Protein AF-A0A6B3D3A8-F1 (afdb_monomer_lite)

Sequence (142 aa):
IYRRRETELYTSVGVLAAEDRIVSAARTQVIPAVSAEVYQAVEDAYQQANPTRRLDAGQRELARTFACSEKLVAAGIGPAGAGKTTAMRVAADAVRASGGRVIGLGPSARAATELSAGLEAPAFSLHDWLGARERLHQGKRV

pLDDT: mean 90.62, std 12.95, range [46.31, 98.56]

Foldseek 3Di:
DDDDPPPDPPDDPVNVVVVCVQVVQQVDFAAFLADPVLLVVLLVVVCVVCVPDHDDPLLSVLLCCLRGPRGRDDDRDDDPPNCVLVSLLSNLVSSVSSVHADEAEDCDPVRQVVSCVSNVHHYDYPVVVVVQVVCVVVVNDD

Structure (mmCIF, N/CA/C/O backbone):
data_AF-A0A6B3D3A8-F1
#
_entry.id   AF-A0A6B3D3A8-F1
#
loop_
_atom_site.group_PDB
_atom_site.id
_atom_site.type_symbol
_atom_site.label_atom_id
_atom_site.label_alt_id
_atom_site.label_comp_id
_atom_site.label_asym_id
_atom_site.label_entity_id
_atom_site.label_seq_id
_atom_site.pdbx_PDB_ins_code
_atom_site.Cartn_x
_atom_site.Cartn_y
_atom_site.Cartn_z
_atom_site.occupancy
_atom_site.B_iso_or_equiv
_atom_site.auth_seq_id
_atom_site.auth_comp_id
_atom_site.auth_asym_id
_atom_site.auth_atom_id
_atom_site.pdbx_PDB_model_num
ATOM 1 N N . ILE A 1 1 ? -3.434 -46.744 20.246 1.00 51.91 1 ILE A N 1
ATOM 2 C CA . ILE A 1 1 ? -4.400 -45.880 19.522 1.00 51.91 1 ILE A CA 1
ATOM 3 C C . ILE A 1 1 ? -3.615 -44.698 18.957 1.00 51.91 1 ILE A C 1
ATOM 5 O O . ILE A 1 1 ? -3.100 -43.911 19.739 1.00 51.91 1 ILE A O 1
ATOM 9 N N . TYR A 1 2 ? -3.421 -44.631 17.637 1.00 46.31 2 TYR A N 1
ATOM 10 C CA . TYR A 1 2 ? -2.696 -43.543 16.965 1.00 46.31 2 TYR A CA 1
ATOM 11 C C . TYR A 1 2 ? -3.679 -42.415 16.626 1.00 46.31 2 TYR A C 1
ATOM 13 O O . TYR A 1 2 ? -4.687 -42.662 15.967 1.00 46.31 2 TYR A O 1
ATOM 21 N N . ARG A 1 3 ? -3.416 -41.192 17.099 1.00 54.00 3 ARG A N 1
ATOM 22 C CA . ARG A 1 3 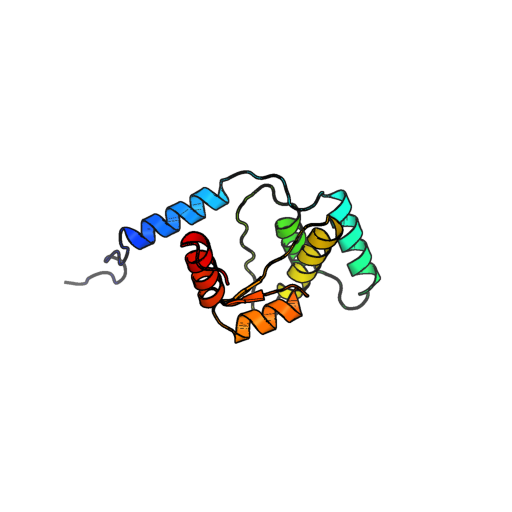? -4.223 -39.994 16.807 1.00 54.00 3 ARG A CA 1
ATOM 23 C C . ARG A 1 3 ? -3.483 -39.162 15.759 1.00 54.00 3 ARG A C 1
ATOM 25 O O . ARG A 1 3 ? -2.349 -38.753 16.002 1.00 54.00 3 ARG A O 1
ATOM 32 N N . ARG A 1 4 ? -4.103 -38.911 14.599 1.00 53.59 4 ARG A N 1
ATOM 33 C CA . ARG A 1 4 ? -3.542 -38.041 13.549 1.00 53.59 4 ARG A CA 1
ATOM 34 C C . ARG A 1 4 ? -3.383 -36.625 14.124 1.00 53.59 4 ARG A C 1
ATOM 36 O O . ARG A 1 4 ? -4.345 -36.074 14.660 1.00 53.59 4 ARG A O 1
ATOM 43 N N . ARG A 1 5 ? -2.187 -36.038 14.003 1.00 47.44 5 ARG A N 1
ATOM 44 C CA . ARG A 1 5 ? -1.793 -34.720 14.558 1.00 47.44 5 ARG A CA 1
ATOM 45 C C . ARG A 1 5 ? -2.577 -33.501 14.019 1.00 47.44 5 ARG A C 1
ATOM 47 O O . ARG A 1 5 ? -2.254 -32.382 14.379 1.00 47.44 5 ARG A O 1
ATOM 54 N N . GLU A 1 6 ? -3.617 -33.714 13.214 1.00 54.72 6 GLU A N 1
ATOM 55 C CA . GLU A 1 6 ? -4.453 -32.673 12.587 1.00 54.72 6 GLU A CA 1
ATOM 56 C C . GLU A 1 6 ? -5.954 -32.831 12.897 1.00 54.72 6 GLU A C 1
ATOM 58 O O . GLU A 1 6 ? -6.792 -32.218 12.248 1.00 54.72 6 GLU A O 1
ATOM 63 N N . THR A 1 7 ? -6.327 -33.696 13.847 1.00 52.69 7 THR A N 1
ATOM 64 C CA . THR A 1 7 ? -7.751 -33.978 14.140 1.00 52.69 7 THR A CA 1
ATOM 65 C C . THR A 1 7 ? -8.346 -33.053 15.207 1.00 52.69 7 THR A C 1
ATOM 67 O O . THR A 1 7 ? -9.539 -33.124 15.483 1.00 52.69 7 THR A O 1
ATOM 70 N N . GLU A 1 8 ? -7.529 -32.204 15.833 1.00 51.12 8 GLU A N 1
ATOM 71 C CA . GLU A 1 8 ? -7.969 -31.274 16.873 1.00 51.12 8 GLU A CA 1
ATOM 72 C C . GLU A 1 8 ? -8.082 -29.874 16.258 1.00 51.12 8 GLU A C 1
ATOM 74 O O . GLU A 1 8 ? -7.086 -29.221 15.946 1.00 51.12 8 GLU A O 1
ATOM 79 N N . LEU A 1 9 ? -9.319 -29.443 16.005 1.00 59.78 9 LEU A N 1
ATOM 80 C CA . LEU A 1 9 ? -9.626 -28.091 15.551 1.00 59.78 9 LEU A CA 1
ATOM 81 C C . LEU A 1 9 ? -9.335 -27.120 16.703 1.00 59.78 9 LEU A C 1
ATOM 83 O O . LEU A 1 9 ? -10.194 -26.874 17.543 1.00 59.7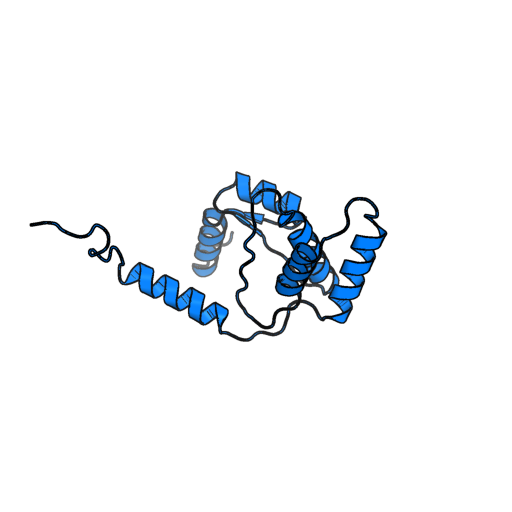8 9 LEU A O 1
ATOM 87 N N . TYR A 1 10 ? -8.134 -26.539 16.734 1.00 59.47 10 TYR A N 1
ATOM 88 C CA . TYR A 1 10 ? -7.774 -25.439 17.642 1.00 59.47 10 TYR A CA 1
ATOM 89 C C . TYR A 1 10 ? -8.397 -24.099 17.208 1.00 59.47 10 TYR A C 1
ATOM 91 O O . TYR A 1 10 ? -7.773 -23.046 17.323 1.00 59.47 10 TYR A O 1
ATOM 99 N N . THR A 1 11 ? -9.613 -24.128 16.661 1.00 70.62 11 THR A N 1
ATOM 100 C CA . THR A 1 11 ? -10.338 -22.916 16.283 1.00 70.62 11 THR A CA 1
ATOM 101 C C . THR A 1 11 ? -11.340 -22.559 17.371 1.00 70.62 11 THR A C 1
ATOM 103 O O . THR A 1 11 ? -11.961 -23.427 17.982 1.00 70.62 11 THR A O 1
ATOM 106 N N . SER A 1 12 ? -11.483 -21.267 17.639 1.00 84.81 12 SER A N 1
ATOM 107 C CA . SER A 1 12 ? -12.488 -20.749 18.562 1.00 84.81 12 SER A CA 1
ATOM 108 C C . SER A 1 12 ? -13.539 -19.973 17.784 1.00 84.81 12 SER A C 1
ATOM 110 O O . SER A 1 12 ? -13.274 -19.481 16.687 1.00 84.81 12 SER A O 1
ATOM 112 N N . VAL A 1 13 ? -14.712 -19.780 18.389 1.00 87.62 13 VAL A N 1
ATOM 113 C CA . VAL A 1 13 ? -15.756 -18.903 17.833 1.00 87.62 13 VAL A CA 1
ATOM 114 C C . VAL A 1 13 ? -15.194 -17.512 17.506 1.00 87.62 13 VAL A C 1
ATOM 116 O O . VAL A 1 13 ? -15.561 -16.919 16.497 1.00 87.62 13 VAL A O 1
ATOM 119 N N . GLY A 1 14 ? -14.248 -17.012 18.310 1.00 87.38 14 GLY A N 1
ATOM 120 C CA . GLY A 1 14 ? -13.591 -15.727 18.071 1.00 87.38 14 GLY A CA 1
ATOM 121 C C . GLY A 1 14 ? -12.681 -15.705 16.837 1.00 87.38 14 GLY A C 1
ATOM 122 O O . GLY A 1 14 ? -12.670 -14.707 16.118 1.00 87.38 14 GLY A O 1
ATOM 123 N N . VAL A 1 15 ? -11.943 -16.789 16.569 1.00 89.56 15 VAL A N 1
ATOM 124 C CA . VAL A 1 15 ? -11.085 -16.905 15.374 1.00 89.56 15 VAL A CA 1
ATOM 125 C C . VAL A 1 15 ? -11.943 -16.999 14.116 1.00 89.56 15 VAL A C 1
ATOM 127 O O . VAL A 1 15 ? -11.739 -16.210 13.198 1.00 89.56 15 VAL A O 1
ATOM 130 N N . LEU A 1 16 ? -12.967 -17.858 14.118 1.00 91.12 16 LEU A N 1
ATOM 131 C CA . LEU A 1 16 ? -13.902 -17.986 12.994 1.00 91.12 16 LEU A CA 1
ATOM 132 C C . LEU A 1 16 ? -14.607 -16.657 12.688 1.00 91.12 16 LEU A C 1
ATOM 134 O O . LEU A 1 16 ? -14.649 -16.220 11.543 1.00 91.12 16 LEU A O 1
ATOM 138 N N . ALA A 1 17 ? -15.067 -15.939 13.717 1.00 92.69 17 ALA A N 1
ATOM 139 C CA . ALA A 1 17 ? -15.671 -14.620 13.532 1.00 92.69 17 ALA A CA 1
ATOM 140 C C . ALA A 1 17 ? -14.681 -13.575 12.976 1.00 92.69 17 ALA A C 1
ATOM 142 O O . ALA A 1 17 ? -15.080 -12.617 12.311 1.00 92.69 17 ALA A O 1
ATOM 143 N N . ALA A 1 18 ? -13.382 -13.697 13.262 1.00 90.44 18 ALA A N 1
ATOM 144 C CA . ALA A 1 18 ? -12.367 -12.837 12.660 1.00 90.44 18 ALA A CA 1
ATOM 145 C C . ALA A 1 18 ? -12.119 -13.192 11.185 1.00 90.44 18 ALA A C 1
ATOM 147 O O . ALA A 1 18 ? -12.039 -12.281 10.359 1.00 90.44 18 ALA A O 1
ATOM 148 N N . GLU A 1 19 ? -12.057 -14.482 10.853 1.00 92.50 19 GLU A N 1
ATOM 149 C CA . GLU A 1 19 ? -11.928 -14.975 9.478 1.00 92.50 19 GLU A CA 1
ATOM 150 C C . GLU A 1 19 ? -13.107 -14.522 8.614 1.00 92.50 19 GLU A C 1
ATOM 152 O O . GLU A 1 19 ? -12.896 -13.897 7.572 1.00 92.50 19 GLU A O 1
ATOM 157 N N . ASP A 1 20 ? -14.336 -14.717 9.094 1.00 95.25 20 ASP A N 1
ATOM 158 C CA . ASP A 1 20 ? -15.552 -14.298 8.394 1.00 95.25 20 ASP A CA 1
ATOM 159 C C . ASP A 1 20 ? -15.554 -12.793 8.105 1.00 95.25 20 ASP A C 1
ATOM 161 O O . ASP A 1 20 ? -15.933 -12.365 7.012 1.00 95.25 20 ASP A O 1
ATOM 165 N N . ARG A 1 21 ? -15.070 -11.968 9.045 1.00 95.62 21 ARG A N 1
ATOM 166 C CA . ARG A 1 21 ? -14.947 -10.517 8.831 1.00 95.62 21 ARG A CA 1
ATOM 167 C C . ARG A 1 21 ? -13.969 -10.180 7.710 1.00 95.62 21 ARG A C 1
ATOM 169 O O . ARG A 1 21 ? -14.285 -9.328 6.881 1.00 95.62 21 ARG A O 1
ATOM 176 N N . ILE A 1 22 ? -12.803 -10.824 7.671 1.00 94.69 22 ILE A N 1
ATOM 177 C CA . ILE A 1 22 ? -11.791 -10.568 6.634 1.00 94.69 22 ILE A CA 1
ATOM 178 C C . ILE A 1 22 ? -12.288 -11.064 5.271 1.00 94.69 22 ILE A C 1
ATOM 180 O O . ILE A 1 22 ? -12.183 -10.338 4.284 1.00 94.69 22 ILE A O 1
ATOM 184 N N . VAL A 1 23 ? -12.877 -12.262 5.213 1.00 96.06 23 VAL A N 1
ATOM 185 C CA . VAL A 1 23 ? -13.424 -12.837 3.974 1.00 96.06 23 VAL A CA 1
ATOM 186 C C . VAL A 1 23 ? -14.580 -11.995 3.441 1.00 96.06 23 VAL A C 1
ATOM 188 O O . VAL A 1 23 ? -14.641 -11.727 2.240 1.00 96.06 23 VAL A O 1
ATOM 191 N N . SER A 1 24 ? -15.478 -11.543 4.319 1.00 97.44 24 SER A N 1
ATOM 192 C CA . SER A 1 24 ? -16.559 -10.628 3.950 1.00 97.44 24 SER A CA 1
ATOM 193 C C . SER A 1 24 ? -15.995 -9.328 3.374 1.00 97.44 24 SER A C 1
ATOM 195 O O . SER A 1 24 ? -16.352 -8.945 2.261 1.00 97.44 24 SER A O 1
ATOM 197 N N . ALA A 1 25 ? -15.015 -8.717 4.048 1.00 96.56 25 ALA A N 1
ATOM 198 C CA . ALA A 1 25 ? -14.355 -7.512 3.557 1.00 96.56 25 ALA A CA 1
ATOM 199 C C . ALA A 1 25 ? -13.663 -7.722 2.196 1.00 96.56 25 ALA A C 1
ATOM 201 O O . ALA A 1 25 ? -13.768 -6.868 1.324 1.00 96.56 25 ALA A O 1
ATOM 202 N N . ALA A 1 26 ? -13.026 -8.870 1.956 1.00 96.00 26 ALA A N 1
ATOM 203 C CA . ALA A 1 26 ? -12.420 -9.185 0.659 1.00 96.00 26 ALA A CA 1
ATOM 204 C C . ALA A 1 26 ? -13.453 -9.339 -0.479 1.00 96.00 26 ALA A C 1
ATOM 206 O O . ALA A 1 26 ? -13.119 -9.184 -1.656 1.00 96.00 26 ALA A O 1
ATOM 207 N N . ARG A 1 27 ? -14.717 -9.641 -0.152 1.00 96.19 27 ARG A N 1
ATOM 208 C CA . ARG A 1 27 ? -15.816 -9.752 -1.126 1.00 96.19 27 ARG A CA 1
ATOM 209 C C . ARG A 1 27 ? -16.515 -8.418 -1.385 1.00 96.19 27 ARG A C 1
ATOM 211 O O . ARG A 1 27 ? -17.031 -8.236 -2.489 1.00 96.19 27 ARG A O 1
ATOM 218 N N . THR A 1 28 ? -16.494 -7.500 -0.420 1.00 98.06 28 THR A N 1
ATOM 219 C CA . THR A 1 28 ? -17.109 -6.170 -0.512 1.00 98.06 28 THR A CA 1
ATOM 220 C C . THR A 1 28 ? -16.521 -5.340 -1.652 1.00 98.06 28 THR A C 1
ATOM 222 O O . THR A 1 28 ? -15.302 -5.170 -1.742 1.00 98.06 28 THR A O 1
ATOM 225 N N . GLN A 1 29 ? -17.404 -4.800 -2.498 1.00 97.81 29 GLN A N 1
ATOM 226 C CA . GLN A 1 29 ? -17.037 -3.858 -3.552 1.00 97.81 29 GLN A CA 1
ATOM 227 C C . GLN A 1 29 ? -16.975 -2.421 -3.030 1.00 97.81 29 GLN A C 1
ATOM 229 O O . GLN A 1 29 ? -17.816 -2.006 -2.233 1.00 97.81 29 GLN A O 1
ATOM 234 N N . VAL A 1 30 ? -15.983 -1.668 -3.494 1.00 96.94 30 VAL A N 1
ATOM 235 C CA . VAL A 1 30 ? -15.762 -0.254 -3.170 1.00 96.94 30 VAL A CA 1
ATOM 236 C C . VAL A 1 30 ? -15.357 0.516 -4.419 1.00 96.94 30 VAL A C 1
ATOM 238 O O . VAL A 1 30 ? -14.939 -0.070 -5.415 1.00 96.94 30 VAL A O 1
ATOM 241 N N . ILE A 1 31 ? -15.454 1.842 -4.349 1.00 96.44 31 ILE A N 1
ATOM 242 C CA . ILE A 1 31 ? -14.870 2.717 -5.364 1.00 96.44 31 ILE A CA 1
ATOM 243 C C . ILE A 1 31 ? -13.342 2.673 -5.193 1.00 96.44 31 ILE A C 1
ATOM 245 O O . ILE A 1 31 ? -12.872 2.887 -4.070 1.00 96.44 31 ILE A O 1
ATOM 249 N N . PRO A 1 32 ? -12.569 2.402 -6.260 1.00 96.69 32 PRO A N 1
ATOM 250 C CA . PRO A 1 32 ? -11.112 2.433 -6.206 1.00 96.69 32 PRO A CA 1
ATOM 251 C C . PRO A 1 32 ? -10.565 3.756 -5.667 1.00 96.69 32 PRO A C 1
ATOM 253 O O . PRO A 1 32 ? -11.111 4.827 -5.934 1.00 96.69 32 PRO A O 1
ATOM 256 N N . ALA A 1 33 ? -9.447 3.693 -4.939 1.00 96.31 33 ALA A N 1
ATOM 257 C CA . ALA A 1 33 ? -8.791 4.888 -4.402 1.00 96.31 33 ALA A CA 1
ATOM 258 C C . ALA A 1 33 ? -8.162 5.766 -5.502 1.00 96.31 33 ALA A C 1
ATOM 260 O O . ALA A 1 33 ? -7.961 6.970 -5.313 1.00 96.31 33 ALA A O 1
ATOM 261 N N . VAL A 1 34 ? -7.827 5.155 -6.640 1.00 98.44 34 VAL A N 1
ATOM 262 C CA . VAL A 1 34 ? -7.178 5.791 -7.785 1.00 98.44 34 VAL A CA 1
ATOM 263 C C . VAL A 1 34 ? -7.816 5.270 -9.071 1.00 98.44 34 VAL A C 1
ATOM 265 O O . VAL A 1 34 ? -8.103 4.078 -9.183 1.00 98.44 34 VAL A O 1
ATOM 268 N N . SER A 1 35 ? -8.025 6.153 -10.050 1.00 98.06 35 SER A N 1
ATOM 269 C CA . SER A 1 35 ? -8.433 5.737 -11.394 1.00 98.06 35 SER A CA 1
ATOM 270 C C . SER A 1 35 ? -7.269 5.082 -12.146 1.00 98.06 35 SER A C 1
ATOM 272 O O . SER A 1 35 ? -6.095 5.329 -11.854 1.00 98.06 35 SER A O 1
ATOM 274 N N . ALA A 1 36 ? -7.579 4.262 -13.151 1.00 97.50 36 ALA A N 1
ATOM 275 C CA . ALA A 1 36 ? -6.553 3.583 -13.937 1.00 97.50 36 ALA A CA 1
ATOM 276 C C . ALA A 1 36 ? -5.620 4.572 -14.660 1.00 97.50 36 ALA A C 1
ATOM 278 O O . ALA A 1 36 ? -4.426 4.305 -14.789 1.00 97.50 36 ALA A O 1
ATOM 279 N N . GLU A 1 37 ? -6.146 5.720 -15.092 1.00 98.25 37 GLU A N 1
ATOM 280 C CA . GLU A 1 37 ? -5.402 6.761 -15.805 1.00 98.25 37 GLU A CA 1
ATOM 281 C C . GLU A 1 37 ? -4.386 7.449 -14.887 1.00 98.25 37 GLU A C 1
ATOM 283 O O . GLU A 1 37 ? -3.218 7.588 -15.253 1.00 98.25 37 GLU A O 1
ATOM 288 N N . VAL A 1 38 ? -4.805 7.833 -13.673 1.00 98.38 38 VAL A N 1
ATOM 289 C CA . VAL A 1 38 ? -3.911 8.456 -12.683 1.00 98.38 38 VAL A CA 1
ATOM 290 C C . VAL A 1 38 ? -2.821 7.474 -12.261 1.00 98.38 38 VAL A C 1
ATOM 292 O O . VAL A 1 38 ? -1.650 7.848 -12.194 1.00 98.38 38 VAL A O 1
ATOM 295 N N . TYR A 1 39 ? -3.178 6.207 -12.031 1.00 98.56 39 TYR A N 1
ATOM 296 C CA . TYR A 1 39 ? -2.194 5.179 -11.704 1.00 98.56 39 TYR A CA 1
ATOM 297 C C . TYR A 1 39 ? -1.165 4.991 -12.826 1.00 98.56 39 TYR A C 1
ATOM 299 O O . TYR A 1 39 ? 0.032 4.961 -12.545 1.00 98.56 39 TYR A O 1
ATOM 307 N N . GLN A 1 40 ? -1.606 4.911 -14.088 1.00 98.56 40 GLN A N 1
ATOM 308 C CA . GLN A 1 40 ? -0.692 4.723 -15.217 1.00 98.56 40 GLN A CA 1
ATOM 309 C C . GLN A 1 40 ? 0.305 5.880 -15.332 1.00 98.56 40 GLN A C 1
ATOM 311 O O . GLN A 1 40 ? 1.497 5.640 -15.508 1.00 98.56 40 GLN A O 1
ATOM 316 N N . ALA A 1 41 ? -0.156 7.122 -15.156 1.00 98.56 41 ALA A N 1
ATOM 317 C CA . ALA A 1 41 ? 0.716 8.293 -15.188 1.00 98.56 41 ALA A CA 1
ATOM 318 C C . ALA A 1 41 ? 1.798 8.247 -14.091 1.00 98.56 41 ALA A C 1
ATOM 320 O O . ALA A 1 41 ? 2.962 8.556 -14.348 1.00 98.56 41 ALA A O 1
ATOM 321 N N . VAL A 1 42 ? 1.431 7.828 -12.875 1.00 98.56 42 VAL A N 1
ATOM 322 C CA . VAL A 1 42 ? 2.365 7.702 -11.743 1.00 98.56 42 VAL A CA 1
ATOM 323 C C . VAL A 1 42 ? 3.356 6.559 -11.957 1.00 98.56 42 VAL A C 1
ATOM 325 O O . VAL A 1 42 ? 4.551 6.717 -11.705 1.00 98.56 42 VAL A O 1
ATOM 328 N N . GLU A 1 43 ? 2.887 5.419 -12.459 1.00 98.44 43 GLU A N 1
ATOM 329 C CA . GLU A 1 43 ? 3.747 4.289 -12.797 1.00 98.44 43 GLU A CA 1
ATOM 330 C C . GLU A 1 43 ? 4.755 4.655 -13.898 1.00 98.44 43 GLU A C 1
ATOM 332 O O . GLU A 1 43 ? 5.945 4.362 -13.762 1.00 98.44 43 GLU A O 1
ATOM 337 N N . ASP A 1 44 ? 4.312 5.326 -14.962 1.00 98.38 44 ASP A N 1
ATOM 338 C CA . ASP A 1 44 ? 5.181 5.747 -16.061 1.00 98.38 44 ASP A CA 1
ATOM 339 C C . ASP A 1 44 ? 6.240 6.743 -15.578 1.00 98.38 44 ASP A C 1
ATOM 341 O O . ASP A 1 44 ? 7.426 6.574 -15.879 1.00 98.38 44 ASP A O 1
ATOM 345 N N . ALA A 1 45 ? 5.845 7.722 -14.758 1.00 98.25 45 ALA A N 1
ATOM 346 C CA . ALA A 1 45 ? 6.771 8.660 -14.131 1.00 98.25 45 ALA A CA 1
ATOM 347 C C . ALA A 1 45 ? 7.809 7.938 -13.254 1.00 98.25 45 ALA A C 1
ATOM 349 O O . ALA A 1 45 ? 9.007 8.222 -13.348 1.00 98.25 45 ALA A O 1
ATOM 350 N N . TYR A 1 46 ? 7.387 6.951 -12.453 1.00 98.12 46 TYR A N 1
ATOM 351 C CA . TYR A 1 46 ? 8.304 6.136 -11.656 1.00 98.12 46 TYR A CA 1
ATOM 352 C C . TYR A 1 46 ? 9.313 5.390 -12.540 1.00 98.12 46 TYR A C 1
ATOM 354 O O . TYR A 1 46 ? 10.515 5.414 -12.271 1.00 98.12 46 TYR A O 1
ATOM 362 N N . GLN A 1 47 ? 8.841 4.736 -13.603 1.00 97.50 47 GLN A N 1
ATOM 363 C CA . GLN A 1 47 ? 9.681 3.948 -14.506 1.00 97.50 47 GLN A CA 1
ATOM 364 C C . GLN A 1 47 ? 10.705 4.822 -15.246 1.00 97.50 47 GLN A C 1
ATOM 366 O O . GLN A 1 47 ? 11.854 4.410 -15.408 1.00 97.50 47 GLN A O 1
ATOM 371 N N . GLN A 1 48 ? 10.306 6.029 -15.659 1.00 97.56 48 GLN A N 1
ATOM 372 C CA . GLN A 1 48 ? 11.188 7.012 -16.294 1.00 97.56 48 GLN A CA 1
ATOM 373 C C . GLN A 1 48 ? 12.246 7.546 -15.321 1.00 97.56 48 GLN A C 1
ATOM 375 O O . GLN A 1 48 ? 13.417 7.649 -15.684 1.00 97.56 48 GLN A O 1
ATOM 380 N N . ALA A 1 49 ? 11.860 7.834 -14.075 1.00 97.44 49 ALA A N 1
ATOM 381 C CA . ALA A 1 49 ? 12.776 8.319 -13.044 1.00 97.44 49 ALA A CA 1
ATOM 382 C C . ALA A 1 49 ? 13.754 7.240 -12.535 1.00 97.44 49 ALA A C 1
ATOM 384 O O . ALA A 1 49 ? 14.797 7.571 -11.972 1.00 97.44 49 ALA A O 1
ATOM 385 N N . ASN A 1 50 ? 13.445 5.951 -12.731 1.00 96.31 50 ASN A N 1
ATOM 386 C CA . ASN A 1 50 ? 14.216 4.823 -12.195 1.00 96.31 50 ASN A CA 1
ATOM 387 C C . ASN A 1 50 ? 14.698 3.851 -13.294 1.00 96.31 50 ASN A C 1
ATOM 389 O O . ASN A 1 50 ? 14.378 2.659 -13.242 1.00 96.31 50 ASN A O 1
ATOM 393 N N . PRO A 1 51 ? 15.531 4.294 -14.258 1.00 93.50 51 PRO A N 1
ATOM 394 C CA . PRO A 1 51 ? 15.930 3.473 -15.407 1.00 93.50 51 PRO A CA 1
ATOM 395 C C . PRO A 1 51 ? 16.692 2.193 -15.023 1.00 93.50 51 PRO A C 1
ATOM 397 O O . PRO A 1 51 ? 16.624 1.199 -15.741 1.00 93.50 51 PRO A O 1
ATOM 400 N N . THR A 1 52 ? 17.385 2.186 -13.880 1.00 93.94 52 THR A N 1
ATOM 401 C CA . THR A 1 52 ? 18.153 1.034 -13.368 1.00 93.94 52 THR A CA 1
ATOM 402 C C . THR A 1 52 ? 17.411 0.212 -12.311 1.00 93.94 52 THR A C 1
ATOM 404 O O . THR A 1 52 ? 17.909 -0.828 -11.886 1.00 93.94 52 THR A O 1
ATOM 407 N N . ARG A 1 53 ? 16.234 0.665 -11.857 1.00 92.12 53 ARG A N 1
ATOM 408 C CA . ARG A 1 53 ? 15.436 0.046 -10.781 1.00 92.12 53 ARG A CA 1
ATOM 409 C C . ARG A 1 53 ? 13.948 0.069 -11.125 1.00 92.12 53 ARG A C 1
ATOM 411 O O . ARG A 1 53 ? 13.117 0.549 -10.362 1.00 92.12 53 ARG A O 1
ATOM 418 N N . ARG A 1 54 ? 13.639 -0.427 -12.318 1.00 96.06 54 ARG A N 1
ATOM 419 C CA . ARG A 1 54 ? 12.279 -0.519 -12.852 1.00 96.06 54 ARG A CA 1
ATOM 420 C C . ARG A 1 54 ? 11.443 -1.523 -12.065 1.00 96.06 54 ARG A C 1
ATOM 422 O O . ARG A 1 54 ? 11.977 -2.537 -11.622 1.00 96.06 54 ARG A O 1
ATOM 429 N N . LEU A 1 55 ? 10.137 -1.268 -11.944 1.00 96.00 55 LEU A N 1
ATOM 430 C CA . LEU A 1 55 ? 9.223 -2.274 -11.396 1.00 96.00 55 LEU A CA 1
ATOM 431 C C . LEU A 1 55 ? 9.107 -3.441 -12.376 1.00 96.00 55 LEU A C 1
ATOM 433 O O . LEU A 1 55 ? 8.819 -3.220 -13.560 1.00 96.00 55 LEU A O 1
ATOM 437 N N . ASP A 1 56 ? 9.288 -4.659 -11.874 1.00 95.12 56 ASP A N 1
ATOM 438 C CA . ASP A 1 56 ? 8.973 -5.877 -12.620 1.00 95.12 56 ASP A CA 1
ATOM 439 C C . ASP A 1 56 ? 7.453 -6.097 -12.734 1.00 95.12 56 ASP A C 1
ATOM 441 O O . ASP A 1 56 ? 6.655 -5.413 -12.095 1.00 95.12 56 ASP A O 1
ATOM 445 N N . ALA A 1 57 ? 7.031 -7.063 -13.554 1.00 95.06 57 ALA A N 1
ATOM 446 C CA . ALA A 1 57 ? 5.611 -7.328 -13.788 1.00 95.06 57 ALA A CA 1
ATOM 447 C C . ALA A 1 57 ? 4.819 -7.633 -12.499 1.00 95.06 57 ALA A C 1
ATOM 449 O O . ALA A 1 57 ? 3.684 -7.184 -12.362 1.00 95.06 57 ALA A O 1
ATOM 450 N N . GLY A 1 58 ? 5.413 -8.347 -11.538 1.00 94.12 58 GLY A N 1
ATOM 451 C CA . GLY A 1 58 ? 4.751 -8.688 -10.278 1.00 94.12 58 GLY A CA 1
ATOM 452 C C . GLY A 1 58 ? 4.609 -7.483 -9.350 1.00 94.12 58 GLY A C 1
ATOM 453 O O . GLY A 1 58 ? 3.576 -7.304 -8.710 1.00 94.12 58 GLY A O 1
ATOM 454 N N . GLN A 1 59 ? 5.619 -6.617 -9.307 1.00 96.69 59 GLN A N 1
ATOM 455 C CA . GLN A 1 59 ? 5.580 -5.363 -8.558 1.00 96.69 59 GLN A CA 1
ATOM 456 C C . GLN A 1 59 ? 4.571 -4.376 -9.148 1.00 96.69 59 GLN A C 1
ATOM 458 O O . GLN A 1 59 ? 3.846 -3.730 -8.393 1.00 96.69 59 GLN A O 1
ATOM 463 N N . ARG A 1 60 ? 4.498 -4.289 -10.482 1.00 97.19 60 ARG A N 1
ATOM 464 C CA . ARG A 1 60 ? 3.498 -3.481 -11.194 1.00 97.19 60 ARG A CA 1
ATOM 465 C C . ARG A 1 60 ? 2.084 -3.954 -10.876 1.00 97.19 60 ARG A C 1
ATOM 467 O O . ARG A 1 60 ? 1.242 -3.142 -10.510 1.00 97.19 60 ARG A O 1
ATOM 474 N N . GLU A 1 61 ? 1.847 -5.263 -10.936 1.00 96.31 61 GLU A N 1
ATOM 475 C CA . GLU A 1 61 ? 0.542 -5.840 -10.608 1.00 96.31 61 GLU A CA 1
ATOM 476 C C . GLU A 1 61 ? 0.163 -5.613 -9.140 1.00 96.31 61 GLU A C 1
ATOM 478 O O . GLU A 1 61 ? -0.964 -5.220 -8.834 1.00 96.31 61 GLU A O 1
ATOM 483 N N . LEU A 1 62 ? 1.121 -5.787 -8.224 1.00 96.88 62 LEU A N 1
ATOM 484 C CA . LEU A 1 62 ? 0.922 -5.520 -6.803 1.00 96.88 62 LEU A CA 1
ATOM 485 C C . LEU A 1 62 ? 0.539 -4.052 -6.559 1.00 96.88 62 LEU A C 1
ATOM 487 O O . LEU A 1 62 ? -0.454 -3.781 -5.886 1.00 96.88 62 LEU A O 1
ATOM 491 N N . ALA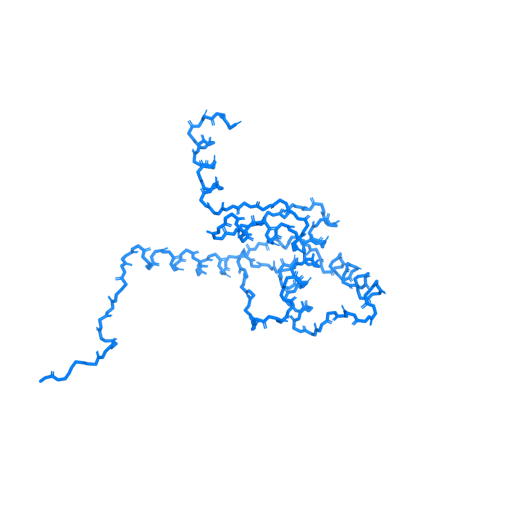 A 1 63 ? 1.299 -3.109 -7.117 1.00 97.62 63 ALA A N 1
ATOM 492 C CA . ALA A 1 63 ? 1.033 -1.683 -6.960 1.00 97.62 63 ALA A CA 1
ATOM 493 C C . ALA A 1 63 ? -0.334 -1.292 -7.550 1.00 97.62 63 ALA A C 1
ATOM 495 O O . ALA A 1 63 ? -1.126 -0.611 -6.892 1.00 97.62 63 ALA A O 1
ATOM 496 N N . ARG A 1 64 ? -0.651 -1.796 -8.750 1.00 98.00 64 ARG A N 1
ATOM 497 C CA . ARG A 1 64 ? -1.922 -1.545 -9.440 1.00 98.00 64 ARG A CA 1
ATOM 498 C C . ARG A 1 64 ? -3.106 -2.086 -8.661 1.00 98.00 64 ARG A C 1
ATOM 500 O O . ARG A 1 64 ? -4.090 -1.374 -8.488 1.00 98.00 64 ARG A O 1
ATOM 507 N N . THR A 1 65 ? -2.995 -3.309 -8.146 1.00 97.31 65 THR A N 1
ATOM 508 C CA . THR A 1 65 ? -4.037 -3.927 -7.321 1.00 97.31 65 THR A CA 1
ATOM 509 C C . THR A 1 65 ? -4.339 -3.063 -6.101 1.00 97.31 65 THR A C 1
ATOM 511 O O . THR A 1 65 ? -5.498 -2.772 -5.824 1.00 97.31 65 THR A O 1
ATOM 514 N N . PHE A 1 66 ? -3.319 -2.596 -5.381 1.00 97.38 66 PHE A N 1
ATOM 515 C CA . PHE A 1 66 ? -3.543 -1.804 -4.169 1.00 97.38 66 PHE A CA 1
ATOM 516 C C . PHE A 1 66 ? -4.080 -0.391 -4.440 1.00 97.38 66 PHE A C 1
ATOM 518 O O . PHE A 1 66 ? -4.781 0.152 -3.590 1.00 97.38 66 PHE A O 1
ATOM 525 N N . ALA A 1 67 ? -3.783 0.201 -5.599 1.00 97.62 67 ALA A N 1
ATOM 526 C CA . ALA A 1 67 ? -4.273 1.532 -5.960 1.00 97.62 67 ALA A CA 1
ATOM 527 C C . ALA A 1 67 ? -5.669 1.514 -6.615 1.00 97.62 67 ALA A C 1
ATOM 529 O O . ALA A 1 67 ? -6.490 2.392 -6.343 1.00 97.62 67 ALA A O 1
ATOM 530 N N . CYS A 1 68 ? -5.935 0.523 -7.472 1.00 98.06 68 CYS A N 1
ATOM 531 C CA . CYS A 1 68 ? -7.065 0.528 -8.409 1.00 98.06 68 CYS A CA 1
ATOM 532 C C . CYS A 1 68 ? -8.116 -0.562 -8.142 1.00 98.06 68 CYS A C 1
ATOM 534 O O . CYS A 1 68 ? -9.087 -0.651 -8.890 1.00 98.06 68 CYS A O 1
ATOM 536 N N . SER A 1 69 ? -7.933 -1.433 -7.144 1.00 96.75 69 SER A N 1
ATOM 537 C CA . SER A 1 69 ? -8.893 -2.513 -6.898 1.00 96.75 69 SER A CA 1
ATOM 538 C C . SER A 1 69 ? -10.244 -1.983 -6.424 1.00 96.75 69 SER A C 1
ATOM 540 O O . SER A 1 69 ? -10.335 -1.092 -5.584 1.00 96.75 69 SER A O 1
ATOM 542 N N . GLU A 1 70 ? -11.303 -2.616 -6.918 1.00 97.12 70 GLU A N 1
ATOM 543 C CA . GLU A 1 70 ? -12.676 -2.424 -6.449 1.00 97.12 70 GLU A CA 1
ATOM 544 C C . GLU A 1 70 ? -12.984 -3.269 -5.202 1.00 97.12 70 GLU A C 1
ATOM 546 O O . GLU A 1 70 ? -14.144 -3.404 -4.822 1.00 97.12 70 GLU A O 1
ATOM 551 N N . LYS A 1 71 ? -11.987 -3.908 -4.577 1.00 97.19 71 LYS A N 1
ATOM 552 C CA . LYS A 1 71 ? -12.159 -4.704 -3.354 1.00 97.19 71 LYS A CA 1
ATOM 553 C C . LYS A 1 71 ? -11.708 -3.924 -2.130 1.00 97.19 71 LYS A C 1
ATOM 555 O O . LYS A 1 71 ? -10.627 -3.345 -2.126 1.00 97.19 71 LYS A O 1
ATOM 560 N N . LEU A 1 72 ? -12.506 -3.979 -1.060 1.00 97.12 72 LEU A N 1
ATOM 561 C CA . LEU A 1 72 ? -12.181 -3.305 0.203 1.00 97.12 72 LEU A CA 1
ATOM 562 C C . LEU A 1 72 ? -10.877 -3.827 0.831 1.00 97.12 72 LEU A C 1
ATOM 564 O O . LEU A 1 72 ? -10.159 -3.068 1.478 1.00 97.12 72 LEU A O 1
ATOM 568 N N . VAL A 1 73 ? -10.571 -5.116 0.660 1.00 96.38 73 VAL A N 1
ATOM 569 C CA . VAL A 1 73 ? -9.332 -5.733 1.149 1.00 96.38 73 VAL A CA 1
ATOM 570 C C . VAL A 1 73 ? -8.636 -6.464 0.008 1.00 96.38 73 VAL A C 1
ATOM 572 O O . VAL A 1 73 ? -9.227 -7.327 -0.639 1.00 96.38 73 VAL A O 1
ATOM 575 N N . ALA A 1 74 ? -7.356 -6.150 -0.181 1.00 95.12 74 ALA A N 1
ATOM 576 C CA . ALA A 1 74 ? -6.435 -6.870 -1.049 1.00 95.12 74 ALA A CA 1
ATOM 577 C C . ALA A 1 74 ? -5.233 -7.367 -0.233 1.00 95.12 74 ALA A C 1
ATOM 579 O O . ALA A 1 74 ? -4.830 -6.742 0.750 1.00 95.12 74 ALA A O 1
ATOM 580 N N . ALA A 1 75 ? -4.655 -8.496 -0.643 1.00 94.25 75 ALA A N 1
ATOM 581 C CA . ALA A 1 75 ? -3.483 -9.079 -0.003 1.00 94.25 75 ALA A CA 1
ATOM 582 C C . ALA A 1 75 ? -2.333 -9.186 -1.009 1.00 94.25 75 ALA A C 1
ATOM 584 O O . ALA A 1 75 ? -2.485 -9.763 -2.082 1.00 94.25 75 ALA A O 1
ATOM 585 N N . GLY A 1 76 ? -1.173 -8.644 -0.639 1.00 93.00 76 GLY A N 1
ATOM 586 C CA . GLY A 1 76 ? 0.055 -8.722 -1.423 1.00 93.00 76 GLY A CA 1
ATOM 587 C C . GLY A 1 76 ? 1.033 -9.710 -0.803 1.00 93.00 76 GLY A C 1
ATOM 588 O O . GLY A 1 76 ? 1.645 -9.407 0.222 1.00 93.00 76 GLY A O 1
ATOM 589 N N . ILE A 1 77 ? 1.203 -10.880 -1.417 1.00 90.44 77 ILE A N 1
ATOM 590 C CA . ILE A 1 77 ? 2.111 -11.929 -0.935 1.00 90.44 77 ILE A CA 1
ATOM 591 C C . ILE A 1 77 ? 3.321 -12.000 -1.861 1.00 90.44 77 ILE A C 1
ATOM 593 O O . ILE A 1 77 ? 3.192 -12.005 -3.079 1.00 90.44 77 ILE A O 1
ATOM 597 N N . GLY A 1 78 ? 4.516 -12.077 -1.284 1.00 86.94 78 GLY A N 1
ATOM 598 C CA . GLY A 1 78 ? 5.735 -12.281 -2.055 1.00 86.94 78 GLY A CA 1
ATOM 599 C C . GLY A 1 78 ? 6.923 -12.591 -1.153 1.00 86.94 78 GLY A C 1
ATOM 600 O O . GLY A 1 78 ? 6.896 -12.213 0.027 1.00 86.94 78 GLY A O 1
ATOM 601 N N . PRO A 1 79 ? 7.976 -13.235 -1.681 1.00 87.69 79 PRO A N 1
ATOM 602 C CA . PRO A 1 79 ? 9.149 -13.601 -0.898 1.00 87.69 79 PRO A CA 1
ATOM 603 C C . PRO A 1 79 ? 9.851 -12.371 -0.303 1.00 87.69 79 PRO A C 1
ATOM 605 O O . PRO A 1 79 ? 9.614 -11.216 -0.693 1.00 87.69 79 PRO A O 1
ATOM 608 N N . ALA A 1 80 ? 10.705 -12.605 0.693 1.00 85.12 80 ALA A N 1
ATOM 609 C CA . ALA A 1 80 ? 11.586 -11.564 1.209 1.00 85.12 80 ALA A CA 1
ATOM 610 C C . ALA A 1 80 ? 12.445 -11.003 0.062 1.00 85.12 80 ALA A C 1
ATOM 612 O O . ALA A 1 80 ? 12.875 -11.745 -0.816 1.00 85.12 80 ALA A O 1
ATOM 613 N N . GLY A 1 81 ? 12.640 -9.684 0.030 1.00 84.62 81 GLY A N 1
ATOM 614 C CA . GLY A 1 81 ? 13.413 -9.033 -1.034 1.00 84.62 81 GLY A CA 1
ATOM 615 C C . GLY A 1 81 ? 12.694 -8.849 -2.378 1.00 84.62 81 GLY A C 1
ATOM 616 O O . GLY A 1 81 ? 13.249 -8.188 -3.244 1.00 84.62 81 GLY A O 1
ATOM 617 N N . ALA A 1 82 ? 11.447 -9.306 -2.553 1.00 85.94 82 ALA A N 1
ATOM 618 C CA . ALA A 1 82 ? 10.691 -9.157 -3.813 1.00 85.94 82 ALA A CA 1
ATOM 619 C C . ALA A 1 82 ? 10.310 -7.705 -4.198 1.00 85.94 82 ALA A C 1
ATOM 621 O O . ALA A 1 82 ? 9.521 -7.490 -5.111 1.00 85.94 82 ALA A O 1
ATOM 622 N N . GLY A 1 83 ? 10.788 -6.695 -3.466 1.00 89.44 83 GLY A N 1
ATOM 623 C CA . GLY A 1 83 ? 10.485 -5.284 -3.733 1.00 89.44 83 GLY A CA 1
ATOM 624 C C . GLY A 1 83 ? 9.034 -4.862 -3.470 1.00 89.44 83 GLY A C 1
ATOM 625 O O . GLY A 1 83 ? 8.590 -3.840 -3.985 1.00 89.44 83 GLY A O 1
ATOM 626 N N . LYS A 1 84 ? 8.299 -5.593 -2.616 1.00 94.38 84 LYS A N 1
ATOM 627 C CA . LYS A 1 84 ? 6.924 -5.237 -2.206 1.00 94.38 84 LYS A CA 1
ATOM 628 C C . LYS A 1 84 ? 6.816 -3.808 -1.671 1.00 94.38 84 LYS A C 1
ATOM 630 O O . LYS A 1 84 ? 5.865 -3.113 -1.989 1.00 94.38 84 LYS A O 1
ATOM 635 N N . THR A 1 85 ? 7.795 -3.357 -0.886 1.00 92.81 85 THR A N 1
ATOM 636 C CA . THR A 1 85 ? 7.810 -1.988 -0.346 1.00 92.81 85 THR A CA 1
ATOM 637 C C . THR A 1 85 ? 7.908 -0.948 -1.458 1.00 92.81 85 THR A C 1
ATOM 639 O O . THR A 1 85 ? 7.218 0.062 -1.402 1.00 92.81 85 THR A O 1
ATOM 642 N N . THR A 1 86 ? 8.708 -1.212 -2.492 1.00 95.00 86 THR A N 1
ATOM 643 C CA . THR A 1 86 ? 8.832 -0.336 -3.662 1.00 95.00 86 THR A CA 1
ATOM 644 C C . THR A 1 86 ? 7.521 -0.268 -4.440 1.00 95.00 86 THR A C 1
ATOM 646 O O . THR A 1 86 ? 7.049 0.822 -4.742 1.00 95.00 86 THR A O 1
ATOM 649 N N . ALA A 1 87 ? 6.885 -1.417 -4.691 1.00 96.50 87 ALA A N 1
ATOM 650 C CA . ALA A 1 87 ? 5.556 -1.464 -5.298 1.00 96.50 87 ALA A CA 1
ATOM 651 C C . ALA A 1 87 ? 4.522 -0.691 -4.459 1.00 96.50 87 ALA A C 1
ATOM 653 O O . ALA A 1 87 ? 3.760 0.120 -4.981 1.00 96.50 87 ALA A O 1
ATOM 654 N N . MET A 1 88 ? 4.540 -0.879 -3.137 1.00 96.81 88 MET A N 1
ATOM 655 C CA . MET A 1 88 ? 3.617 -0.182 -2.247 1.00 96.81 88 MET A CA 1
ATOM 656 C C . MET A 1 88 ? 3.866 1.324 -2.166 1.00 96.81 88 MET A C 1
ATOM 658 O O . MET A 1 88 ? 2.910 2.069 -1.966 1.00 96.81 88 MET A O 1
ATOM 662 N N . ARG A 1 89 ? 5.108 1.785 -2.357 1.00 97.06 89 ARG A N 1
ATOM 663 C CA . ARG A 1 89 ? 5.407 3.213 -2.503 1.00 97.06 89 ARG A CA 1
ATOM 664 C C . ARG A 1 89 ? 4.712 3.791 -3.732 1.00 97.06 89 ARG A C 1
ATOM 666 O O . ARG A 1 89 ? 4.004 4.774 -3.592 1.00 97.06 89 ARG A O 1
ATOM 673 N N . VAL A 1 90 ? 4.816 3.129 -4.885 1.00 98.12 90 VAL A N 1
ATOM 674 C CA . VAL A 1 90 ? 4.153 3.575 -6.126 1.00 98.12 90 VAL A CA 1
ATOM 675 C C . VAL A 1 90 ? 2.631 3.614 -5.966 1.00 98.12 90 VAL A C 1
ATOM 677 O O . VAL A 1 90 ? 1.995 4.584 -6.369 1.00 98.12 90 VAL A O 1
ATOM 680 N N . ALA A 1 91 ? 2.038 2.612 -5.309 1.00 98.06 91 ALA A N 1
ATOM 681 C CA . ALA A 1 91 ? 0.613 2.644 -4.979 1.00 98.06 91 ALA A CA 1
ATOM 682 C C . ALA A 1 91 ? 0.259 3.818 -4.047 1.00 98.06 91 ALA A C 1
ATOM 684 O O . ALA A 1 91 ? -0.747 4.493 -4.254 1.00 98.06 91 ALA A O 1
ATOM 685 N N . ALA A 1 92 ? 1.090 4.086 -3.035 1.00 98.12 92 ALA A N 1
ATOM 686 C CA . ALA A 1 92 ? 0.884 5.201 -2.119 1.00 98.12 92 ALA A CA 1
ATOM 687 C C . ALA A 1 92 ? 1.005 6.563 -2.825 1.00 98.12 92 ALA A C 1
ATOM 689 O O . ALA A 1 92 ? 0.199 7.455 -2.567 1.00 98.12 92 ALA A O 1
ATOM 690 N N . ASP A 1 93 ? 1.954 6.705 -3.748 1.00 98.25 93 ASP A N 1
ATOM 691 C CA . ASP A 1 93 ? 2.130 7.906 -4.566 1.00 98.25 93 ASP A CA 1
ATOM 692 C C . ASP A 1 93 ? 0.935 8.127 -5.492 1.00 98.25 93 ASP A C 1
ATOM 694 O O . ASP A 1 93 ? 0.456 9.252 -5.614 1.00 98.25 93 ASP A O 1
ATOM 698 N N . ALA A 1 94 ? 0.377 7.054 -6.058 1.00 98.44 94 ALA A N 1
ATOM 699 C CA . ALA A 1 94 ? -0.837 7.121 -6.861 1.00 98.44 94 ALA A CA 1
ATOM 700 C C . ALA A 1 94 ? -2.049 7.594 -6.040 1.00 98.44 94 ALA A C 1
ATOM 702 O O . ALA A 1 94 ? -2.801 8.458 -6.491 1.00 98.44 94 ALA A O 1
ATOM 703 N N . VAL A 1 95 ? -2.199 7.099 -4.806 1.00 98.25 95 VAL A N 1
ATOM 704 C CA . VAL A 1 95 ? -3.240 7.565 -3.872 1.00 98.25 95 VAL A CA 1
ATOM 705 C C . VAL A 1 95 ? -3.037 9.033 -3.495 1.00 98.25 95 VAL A C 1
ATOM 707 O O . VAL A 1 95 ? -4.004 9.782 -3.414 1.00 98.25 95 VAL A O 1
ATOM 710 N N . ARG A 1 96 ? -1.796 9.487 -3.289 1.00 97.50 96 ARG A N 1
ATOM 711 C CA . ARG A 1 96 ? -1.522 10.911 -3.026 1.00 97.50 96 ARG A CA 1
ATOM 712 C C . ARG A 1 96 ? -1.834 11.785 -4.234 1.00 97.50 96 ARG A C 1
ATOM 714 O O . ARG A 1 96 ? -2.411 12.855 -4.066 1.00 97.50 96 ARG A O 1
ATOM 721 N N . ALA A 1 97 ? -1.485 11.328 -5.434 1.00 97.62 97 ALA A N 1
ATOM 722 C CA . ALA A 1 97 ? -1.765 12.037 -6.677 1.00 97.62 97 ALA A CA 1
ATOM 723 C C . ALA A 1 97 ? -3.276 12.192 -6.927 1.00 97.62 97 ALA A C 1
ATOM 725 O O . ALA A 1 97 ? -3.691 13.202 -7.490 1.00 97.62 97 ALA A O 1
ATOM 726 N N . SER A 1 98 ? -4.104 11.251 -6.453 1.00 97.12 98 SER A N 1
ATOM 727 C CA . SER A 1 98 ? -5.569 11.373 -6.479 1.00 97.12 98 SER A CA 1
ATOM 728 C C . SER A 1 98 ? -6.157 12.213 -5.332 1.00 97.12 98 SER A C 1
ATOM 730 O O . SER A 1 98 ? -7.375 12.368 -5.249 1.00 97.12 98 SER A O 1
ATOM 732 N N . GLY A 1 99 ? -5.323 12.773 -4.445 1.00 97.00 99 GLY A N 1
ATOM 733 C CA . GLY A 1 99 ? -5.752 13.543 -3.270 1.00 97.00 99 GLY A CA 1
ATOM 734 C C . GLY A 1 99 ? -6.150 12.686 -2.061 1.00 97.00 99 GLY A C 1
ATOM 735 O O . GLY A 1 99 ? -6.652 13.207 -1.064 1.00 97.00 99 GLY A O 1
ATOM 736 N N . GLY A 1 100 ? -5.933 11.372 -2.130 1.00 96.25 100 GLY A N 1
ATOM 737 C CA . GLY A 1 100 ? -6.169 10.439 -1.039 1.00 96.25 100 GLY A CA 1
ATOM 738 C C . GLY A 1 100 ? -5.090 10.486 0.046 1.00 96.25 100 GLY A C 1
ATOM 739 O O . GLY A 1 100 ? -4.011 11.064 -0.103 1.00 96.25 100 GLY A O 1
ATOM 740 N N . ARG A 1 101 ? -5.378 9.827 1.174 1.00 96.25 101 ARG A N 1
ATOM 741 C CA . ARG A 1 101 ? -4.455 9.713 2.309 1.00 96.25 101 ARG A CA 1
ATOM 742 C C . ARG A 1 101 ? -4.114 8.260 2.587 1.00 96.25 101 ARG A C 1
ATOM 744 O O . ARG A 1 101 ? -4.999 7.438 2.803 1.00 96.25 101 ARG A O 1
ATOM 751 N N . VAL A 1 102 ? -2.819 7.985 2.674 1.00 96.94 102 VAL A N 1
ATOM 752 C CA . VAL A 1 102 ? -2.283 6.673 3.038 1.00 96.94 102 VAL A CA 1
ATOM 753 C C . VAL A 1 102 ? -1.930 6.668 4.520 1.00 96.94 102 VAL A C 1
ATOM 755 O O . VAL A 1 102 ? -1.308 7.607 5.020 1.00 96.94 102 VAL A O 1
ATOM 758 N N . ILE A 1 103 ? -2.340 5.613 5.223 1.00 95.69 103 ILE A N 1
ATOM 759 C CA . ILE A 1 103 ? -2.025 5.390 6.636 1.00 95.69 103 ILE A CA 1
ATOM 760 C C . ILE A 1 103 ? -1.413 3.999 6.756 1.00 95.69 103 ILE A C 1
ATOM 762 O O . ILE A 1 103 ? -2.079 2.999 6.490 1.00 95.69 103 ILE A O 1
ATOM 766 N N . GLY A 1 104 ? -0.144 3.938 7.148 1.00 96.00 104 GLY A N 1
ATOM 767 C CA . GLY A 1 104 ? 0.534 2.674 7.405 1.00 96.00 104 GLY A CA 1
ATOM 768 C C . GLY A 1 104 ? 0.191 2.129 8.790 1.00 96.00 104 GLY A C 1
ATOM 769 O O . GLY A 1 104 ? 0.143 2.875 9.766 1.00 96.00 104 GLY A O 1
ATOM 770 N N . LEU A 1 105 ? -0.003 0.817 8.901 1.00 96.81 105 LEU A N 1
ATOM 771 C CA . LEU A 1 105 ? -0.182 0.144 10.186 1.00 96.81 105 LEU A CA 1
ATOM 772 C C . LEU A 1 105 ? 0.787 -1.034 10.283 1.00 96.81 105 LEU A C 1
ATOM 774 O O . LEU A 1 105 ? 0.759 -1.940 9.452 1.00 96.81 105 LEU A O 1
ATOM 778 N N . GLY A 1 106 ? 1.658 -0.997 11.290 1.00 95.88 106 GLY A N 1
ATOM 779 C CA . GLY A 1 106 ? 2.645 -2.039 11.564 1.00 95.88 106 GLY A CA 1
ATOM 780 C C . GLY A 1 106 ? 2.314 -2.838 12.831 1.00 95.88 106 GLY A C 1
ATOM 781 O O . GLY A 1 106 ? 1.695 -2.305 13.753 1.00 95.88 106 GLY A O 1
ATOM 782 N N . PRO A 1 107 ? 2.761 -4.102 12.938 1.00 95.88 107 PRO A N 1
ATOM 783 C CA . PRO A 1 107 ? 2.573 -4.910 14.148 1.00 95.88 107 PRO A CA 1
ATOM 784 C C . PRO A 1 107 ? 3.420 -4.431 15.340 1.00 95.88 107 PRO A C 1
ATOM 786 O O . PRO A 1 107 ? 3.167 -4.824 16.473 1.00 95.88 107 PRO A O 1
ATOM 789 N N . SER A 1 108 ? 4.427 -3.588 15.102 1.00 96.44 108 SER A N 1
ATOM 790 C CA . SER A 1 108 ? 5.288 -3.002 16.131 1.00 96.44 108 SER A CA 1
ATOM 791 C C . SER A 1 108 ? 5.673 -1.570 15.762 1.00 96.44 108 SER A C 1
ATOM 793 O O . SER A 1 108 ? 5.575 -1.181 14.597 1.00 96.44 108 SER A O 1
ATOM 795 N N . ALA A 1 109 ? 6.156 -0.795 16.737 1.00 95.56 109 ALA A N 1
ATOM 796 C CA . ALA A 1 109 ? 6.650 0.564 16.498 1.00 95.56 109 ALA A CA 1
ATOM 797 C C . ALA A 1 109 ? 7.792 0.588 15.467 1.00 95.56 109 ALA A C 1
ATOM 799 O O . ALA A 1 109 ? 7.782 1.403 14.551 1.00 95.56 109 ALA A O 1
ATOM 800 N N . ARG A 1 110 ? 8.732 -0.365 15.549 1.00 96.88 110 ARG A N 1
ATOM 801 C CA . ARG A 1 110 ? 9.817 -0.496 14.567 1.00 96.88 110 ARG A CA 1
ATOM 802 C C . ARG A 1 110 ? 9.285 -0.758 13.157 1.00 96.88 110 ARG A C 1
ATOM 804 O O . ARG A 1 110 ? 9.699 -0.081 12.222 1.00 96.88 110 ARG A O 1
ATOM 811 N N . ALA A 1 111 ? 8.357 -1.706 13.012 1.00 94.44 111 ALA A N 1
ATOM 812 C CA . ALA A 1 111 ? 7.761 -2.017 11.714 1.00 94.44 111 ALA A CA 1
ATOM 813 C C . ALA A 1 111 ? 6.974 -0.822 11.151 1.00 94.44 111 ALA A C 1
ATOM 815 O O . ALA A 1 111 ? 7.007 -0.581 9.950 1.00 94.44 111 ALA A O 1
ATOM 816 N N . ALA A 1 112 ? 6.305 -0.048 12.010 1.00 96.50 112 ALA A N 1
ATOM 817 C CA . ALA A 1 112 ? 5.638 1.185 11.609 1.00 96.50 112 ALA A CA 1
ATOM 818 C C . ALA A 1 112 ? 6.637 2.245 11.115 1.00 96.50 112 ALA A C 1
ATOM 820 O O . ALA A 1 1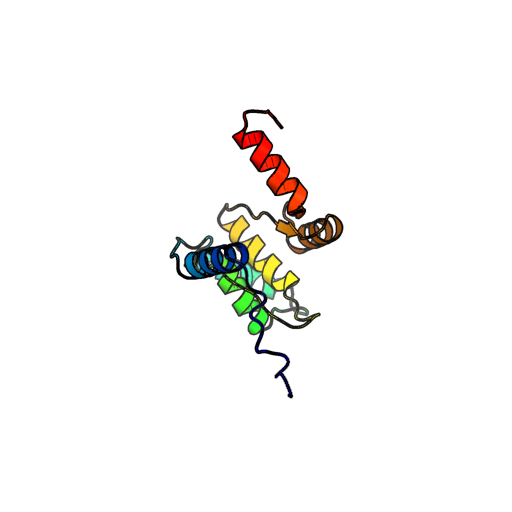12 ? 6.397 2.851 10.078 1.00 96.50 112 ALA A O 1
ATOM 821 N N . THR A 1 113 ? 7.781 2.430 11.782 1.00 96.62 113 THR A N 1
ATOM 822 C CA . THR A 1 113 ? 8.836 3.349 11.318 1.00 96.62 113 THR A CA 1
ATOM 823 C C . THR A 1 113 ? 9.395 2.938 9.955 1.00 96.62 113 THR A C 1
ATOM 825 O O . THR A 1 113 ? 9.507 3.773 9.057 1.00 96.62 113 THR A O 1
ATOM 828 N N . GLU A 1 114 ? 9.702 1.651 9.772 1.00 95.00 114 GLU A N 1
ATOM 829 C CA . GLU A 1 114 ? 10.175 1.115 8.488 1.00 95.00 114 GLU A CA 1
ATOM 830 C C . GLU A 1 114 ? 9.114 1.284 7.386 1.00 95.00 114 GLU A C 1
ATOM 832 O O . GLU A 1 114 ? 9.436 1.688 6.268 1.00 95.00 114 GLU A O 1
ATOM 837 N N . LEU A 1 115 ? 7.836 1.051 7.707 1.00 94.94 115 LEU A N 1
ATOM 838 C CA . LEU A 1 115 ? 6.719 1.252 6.785 1.00 94.94 115 LEU A CA 1
ATOM 839 C C . LEU A 1 115 ? 6.516 2.733 6.438 1.00 94.94 115 LEU A C 1
ATOM 841 O O . LEU A 1 115 ? 6.284 3.048 5.276 1.00 94.94 115 LEU A O 1
ATOM 845 N N . SER A 1 116 ? 6.641 3.635 7.412 1.00 96.88 116 SER A N 1
ATOM 846 C CA . SER A 1 116 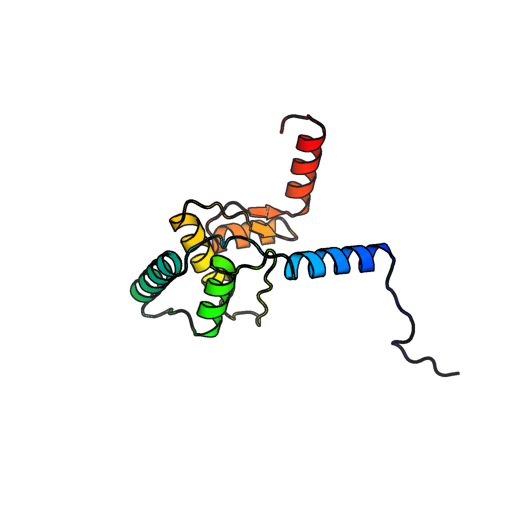? 6.545 5.086 7.211 1.00 96.88 116 SER A CA 1
ATOM 847 C C . SER A 1 116 ? 7.583 5.566 6.199 1.00 96.88 116 SER A C 1
ATOM 849 O O . SER A 1 116 ? 7.235 6.198 5.204 1.00 96.88 116 SER A O 1
ATOM 851 N N . ALA A 1 117 ? 8.846 5.173 6.387 1.00 96.31 117 ALA A N 1
ATOM 852 C CA . ALA A 1 117 ? 9.923 5.479 5.447 1.00 96.31 117 ALA A CA 1
ATOM 853 C C . ALA A 1 117 ? 9.727 4.789 4.084 1.00 96.31 117 ALA A C 1
ATOM 855 O O . ALA A 1 117 ? 10.048 5.343 3.033 1.00 96.31 117 ALA A O 1
ATOM 856 N N . GLY A 1 118 ? 9.188 3.568 4.085 1.00 94.38 118 GLY A N 1
ATOM 857 C CA . GLY A 1 118 ? 8.897 2.812 2.872 1.00 94.38 118 GLY A CA 1
ATOM 858 C C . GLY A 1 118 ? 7.822 3.467 2.009 1.00 94.38 118 GLY A C 1
ATOM 859 O O . GLY A 1 118 ? 8.017 3.598 0.805 1.00 94.38 118 GLY A O 1
ATOM 860 N N . LEU A 1 119 ? 6.719 3.898 2.619 1.00 95.56 119 LEU A N 1
ATOM 861 C CA . LEU A 1 119 ? 5.569 4.470 1.920 1.00 95.56 119 LEU A CA 1
ATOM 862 C C . LEU A 1 119 ? 5.640 5.986 1.771 1.00 95.56 119 LEU A C 1
ATOM 864 O O . LEU A 1 119 ? 4.867 6.519 0.986 1.00 95.56 119 LEU A O 1
ATOM 868 N N . GLU A 1 120 ? 6.489 6.668 2.541 1.00 95.75 120 GLU A N 1
ATOM 869 C CA . GLU A 1 120 ? 6.515 8.130 2.709 1.00 95.75 120 GLU A CA 1
ATOM 870 C C . GLU A 1 120 ? 5.178 8.676 3.249 1.00 95.75 120 GLU A C 1
ATOM 872 O O . GLU A 1 120 ? 4.649 9.703 2.820 1.00 95.75 120 GLU A O 1
ATOM 877 N N . ALA A 1 121 ? 4.554 7.928 4.164 1.00 95.12 121 ALA A N 1
ATOM 878 C CA . ALA A 1 121 ? 3.257 8.239 4.773 1.00 95.12 121 ALA A CA 1
ATOM 879 C C . ALA A 1 121 ? 3.305 8.064 6.293 1.00 95.12 121 ALA A C 1
ATOM 881 O O . ALA A 1 121 ? 4.068 7.231 6.779 1.00 95.12 121 ALA A O 1
ATOM 882 N N . PRO A 1 122 ? 2.435 8.760 7.051 1.00 95.88 122 PRO A N 1
ATOM 883 C CA . PRO A 1 122 ? 2.264 8.482 8.469 1.00 95.88 122 PRO A CA 1
ATOM 884 C C . PRO A 1 122 ? 1.945 7.003 8.695 1.00 95.88 122 PRO A C 1
ATOM 886 O O . PRO A 1 122 ? 1.027 6.454 8.077 1.00 95.88 122 PRO A O 1
ATOM 889 N N . ALA A 1 123 ? 2.685 6.370 9.600 1.00 96.81 123 ALA A N 1
ATOM 890 C CA . ALA A 1 123 ? 2.428 5.002 10.006 1.00 96.81 123 ALA A CA 1
ATOM 891 C C . ALA A 1 123 ? 2.490 4.851 11.523 1.00 96.81 123 ALA A C 1
ATOM 893 O O . ALA A 1 123 ? 3.246 5.545 12.202 1.00 96.81 123 ALA A O 1
ATOM 894 N N . PHE A 1 124 ? 1.691 3.923 12.039 1.00 96.88 124 PHE A N 1
ATOM 895 C CA . PHE A 1 124 ? 1.501 3.711 13.471 1.00 96.88 124 PHE A CA 1
ATOM 896 C C . PHE A 1 124 ? 1.581 2.228 13.807 1.00 96.88 124 PHE A C 1
ATOM 898 O O . PHE A 1 124 ? 1.326 1.367 12.958 1.00 96.88 124 PHE A O 1
ATOM 905 N N . SER A 1 125 ? 1.911 1.912 15.059 1.00 97.19 125 SER A N 1
ATOM 906 C CA . SER A 1 125 ? 1.683 0.556 15.542 1.00 97.19 125 SER A CA 1
ATOM 907 C C . SER A 1 125 ? 0.172 0.304 15.636 1.00 97.19 125 SER A C 1
ATOM 909 O O . SER A 1 125 ? -0.603 1.207 15.966 1.00 97.19 125 SER A O 1
ATOM 911 N N . LEU A 1 126 ? -0.262 -0.925 15.348 1.00 94.56 126 LEU A N 1
ATOM 912 C CA . LEU A 1 126 ? -1.673 -1.309 15.466 1.00 94.56 126 LEU A CA 1
ATOM 913 C C . LEU A 1 126 ? -2.219 -1.047 16.876 1.00 94.56 126 LEU A C 1
ATOM 915 O O . LEU A 1 126 ? -3.358 -0.608 17.016 1.00 94.56 126 LEU A O 1
ATOM 919 N N . HIS A 1 127 ? -1.402 -1.281 17.906 1.00 93.81 127 HIS A N 1
ATOM 920 C CA . HIS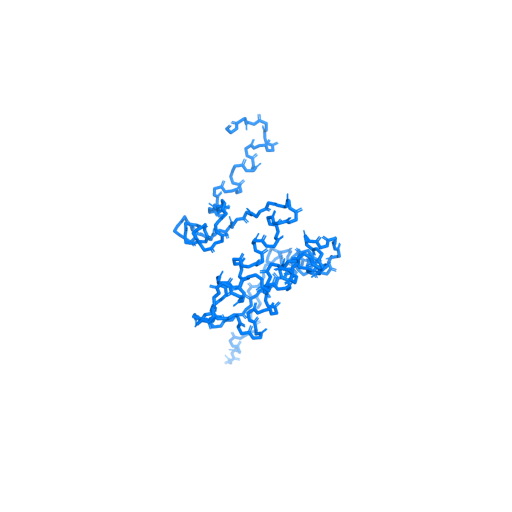 A 1 127 ? -1.784 -1.068 19.299 1.00 93.81 127 HIS A CA 1
ATOM 921 C C . HIS A 1 127 ? -2.082 0.409 19.590 1.00 93.81 127 HIS A C 1
ATOM 923 O O . HIS A 1 127 ? -3.159 0.731 20.094 1.00 93.81 127 HIS A O 1
ATOM 929 N N . ASP A 1 128 ? -1.177 1.310 19.199 1.00 92.19 128 ASP A N 1
ATOM 930 C CA . ASP A 1 128 ? -1.350 2.748 19.432 1.00 92.19 128 ASP A CA 1
ATOM 931 C C . ASP A 1 128 ? -2.543 3.301 18.648 1.00 92.19 128 ASP A C 1
ATOM 933 O O . ASP A 1 128 ? -3.327 4.097 19.171 1.00 92.19 128 ASP A O 1
ATOM 937 N N . TRP A 1 129 ? -2.709 2.841 17.403 1.00 94.19 129 TRP A N 1
ATOM 938 C CA . TRP A 1 129 ? -3.803 3.257 16.531 1.00 94.19 129 TRP A CA 1
ATOM 939 C C . TRP A 1 129 ? -5.173 2.861 17.089 1.00 94.19 129 TRP A C 1
ATOM 941 O O . TRP A 1 129 ? -6.084 3.691 17.150 1.00 94.19 129 TRP A O 1
ATOM 951 N N . LEU A 1 130 ? -5.325 1.607 17.527 1.00 92.94 130 LEU A N 1
ATOM 952 C CA . LEU A 1 130 ? -6.571 1.123 18.121 1.00 92.94 130 LEU A CA 1
ATOM 953 C C . LEU A 1 130 ? -6.873 1.842 19.439 1.00 92.94 130 LEU A C 1
ATOM 955 O O . LEU A 1 130 ? -7.987 2.339 19.607 1.00 92.94 130 LEU A O 1
ATOM 959 N N . GLY A 1 131 ? -5.873 2.001 20.311 1.00 91.88 131 GLY A N 1
ATOM 960 C CA . GLY A 1 131 ? -6.039 2.716 21.576 1.00 91.88 131 GLY A CA 1
ATOM 961 C C . GLY A 1 131 ? -6.428 4.187 21.387 1.00 91.88 131 GLY A C 1
ATOM 962 O O . GLY A 1 131 ? -7.282 4.705 22.107 1.00 91.88 131 GLY A O 1
ATOM 963 N N . ALA A 1 132 ? -5.857 4.876 20.393 1.00 89.88 132 ALA A N 1
ATOM 964 C CA . ALA A 1 132 ? -6.267 6.238 20.049 1.00 89.88 132 ALA A CA 1
ATOM 965 C C . ALA A 1 132 ? -7.719 6.288 19.549 1.00 89.88 132 ALA A C 1
ATOM 967 O O . ALA A 1 132 ? -8.482 7.167 19.954 1.00 89.88 132 ALA A O 1
ATOM 968 N N . ARG A 1 133 ? -8.126 5.324 18.713 1.00 87.62 133 ARG A N 1
ATOM 969 C CA . ARG A 1 133 ? -9.485 5.265 18.165 1.00 87.62 133 ARG A CA 1
ATOM 970 C C . ARG A 1 133 ? -10.533 4.994 19.243 1.00 87.62 133 ARG A C 1
ATOM 972 O O . ARG A 1 133 ? -11.590 5.617 19.229 1.00 87.62 133 ARG A O 1
ATOM 979 N N . GLU A 1 134 ? -10.234 4.125 20.203 1.00 89.38 134 GLU A N 1
ATOM 980 C CA . GLU A 1 134 ? -11.102 3.864 21.356 1.00 89.38 134 GLU A CA 1
ATOM 981 C C . GLU A 1 134 ? -11.302 5.113 22.222 1.00 89.38 134 GLU A C 1
ATOM 983 O O . GLU A 1 134 ? -12.436 5.430 22.581 1.00 89.38 134 GLU A O 1
ATOM 988 N N . ARG A 1 135 ? -10.233 5.876 22.493 1.00 87.25 135 ARG A N 1
ATOM 989 C CA . ARG A 1 135 ? -10.328 7.144 23.240 1.00 87.25 135 ARG A CA 1
ATOM 990 C C . ARG A 1 135 ? -11.224 8.165 22.536 1.00 87.25 135 ARG A C 1
ATOM 992 O O . ARG A 1 135 ? -12.059 8.786 23.195 1.00 87.25 135 ARG A O 1
ATOM 999 N N . LEU A 1 136 ? -11.102 8.276 21.211 1.00 85.25 136 LEU A N 1
ATOM 1000 C CA . LEU A 1 136 ? -11.958 9.142 20.395 1.00 85.25 136 LEU A CA 1
ATOM 1001 C C . LEU A 1 136 ? -13.429 8.706 20.447 1.00 85.25 136 LEU A C 1
ATOM 1003 O O . LEU A 1 136 ? -14.304 9.549 20.636 1.00 85.25 136 LEU A O 1
ATOM 1007 N N . HIS A 1 137 ? -13.711 7.402 20.349 1.00 76.31 137 HIS A N 1
ATOM 1008 C CA . HIS A 1 137 ? -15.075 6.877 20.486 1.00 76.31 137 HIS A CA 1
ATOM 1009 C C . HIS A 1 137 ? -15.665 7.085 21.889 1.00 76.31 137 HIS A C 1
ATOM 1011 O O . HIS A 1 137 ? -16.880 7.184 22.030 1.00 76.31 137 HIS A O 1
ATOM 1017 N N . GLN A 1 138 ? -14.821 7.199 22.916 1.00 78.56 138 GLN A N 1
ATOM 1018 C CA . GLN A 1 138 ? -15.220 7.482 24.299 1.00 78.56 138 GLN A CA 1
ATOM 1019 C C . GLN A 1 138 ? -15.310 8.987 24.618 1.00 78.56 138 GLN A C 1
ATOM 1021 O O . GLN A 1 138 ? -15.476 9.355 25.781 1.00 78.56 138 GLN A O 1
ATOM 1026 N N . GLY A 1 139 ? -15.180 9.874 23.621 1.00 66.56 139 GLY A N 1
ATOM 1027 C CA . GLY A 1 139 ? -15.296 11.325 23.807 1.00 66.56 139 GLY A CA 1
ATOM 1028 C C . GLY A 1 139 ? -14.129 11.969 24.565 1.00 66.56 139 GLY A C 1
ATOM 1029 O O . GLY A 1 139 ? -14.200 13.145 24.921 1.00 66.56 139 GLY A O 1
ATOM 1030 N N . LYS A 1 140 ? -13.037 11.233 24.807 1.00 55.66 140 LYS A N 1
ATOM 1031 C CA . LYS A 1 140 ? -11.808 11.792 25.381 1.00 55.66 140 LYS A CA 1
ATOM 1032 C C . LYS A 1 140 ? -10.974 12.375 24.240 1.00 55.66 140 LYS A C 1
ATOM 1034 O O . LYS A 1 140 ? -10.573 11.645 23.335 1.00 55.66 140 LYS A O 1
ATOM 1039 N N . ARG A 1 141 ? -10.739 13.693 24.261 1.00 51.59 141 ARG A N 1
ATOM 1040 C CA . ARG A 1 141 ? -9.832 14.356 23.306 1.00 51.59 141 ARG A CA 1
ATOM 1041 C C . ARG A 1 141 ? -8.433 13.730 23.407 1.00 51.59 141 ARG A C 1
ATOM 1043 O O . ARG A 1 141 ? -7.948 13.516 24.517 1.00 51.59 141 ARG A O 1
ATOM 1050 N N . VAL A 1 142 ? -7.855 13.413 22.246 1.00 51.50 142 VAL A N 1
ATOM 1051 C CA . VAL A 1 142 ? -6.455 12.988 22.063 1.00 51.50 142 VAL A CA 1
ATOM 1052 C C . VAL A 1 142 ? -5.565 14.219 22.037 1.00 51.50 142 VAL A C 1
ATOM 1054 O O . VAL A 1 142 ? -6.002 15.218 21.420 1.00 51.50 142 VAL A O 1
#

Secondary structure (DSSP, 8-state):
-PPPTT-S----HHHHHHHHHHHHHHH-B---SS-HHHHHHHHHHHHHH-TTSPPPHHHHHHHHHHHH-SBS-------TTS-HHHHHHHHHHHHHHTT----EEESSHHHHHHHHHHHTS-EEEHHHHHHHHHHHHTT---

Radius of gyration: 18.85 Å; chains: 1; bounding box: 35×60×42 Å